Protein AF-A0A0U1S4P9-F1 (afdb_monomer_lite)

pLDDT: mean 73.18, std 16.24, range [38.31, 89.81]

Secondary structure (DSSP, 8-state):
--HHHHHHHHHHHHHHHT-----EEEPTTS-EEETTT-EEE-TTT--EEE--------------

Organism: Isometrus maculatus (NCBI:txid497827)

Foldseek 3Di:
DDPVVVVVVVVVVVVVVPPQPPFWDADPQRWTAGPNQRWIAHPVVRDIDRPHPPDDDDDDDDDD

Radius of gyration: 18.43 Å; chains: 1; bounding box: 39×41×39 Å

Structure (mmCIF, N/CA/C/O backbone):
data_AF-A0A0U1S4P9-F1
#
_entry.id   AF-A0A0U1S4P9-F1
#
loop_
_atom_site.group_PDB
_atom_site.id
_atom_site.type_symbol
_atom_site.label_atom_id
_atom_site.label_alt_id
_atom_site.label_comp_id
_atom_site.label_asym_id
_atom_site.label_entity_id
_atom_site.label_seq_id
_atom_site.pdbx_PDB_ins_code
_atom_site.Cartn_x
_atom_site.Cartn_y
_atom_site.Cartn_z
_atom_site.occupancy
_atom_site.B_iso_or_equiv
_atom_site.auth_seq_id
_atom_site.auth_comp_id
_atom_site.auth_asym_id
_atom_site.auth_atom_id
_atom_site.pdbx_PDB_model_num
ATOM 1 N N . MET A 1 1 ? -23.779 19.665 26.797 1.00 62.12 1 MET A N 1
ATOM 2 C CA . MET A 1 1 ? -23.364 19.544 25.381 1.00 62.12 1 MET A CA 1
ATOM 3 C C . MET A 1 1 ? -24.602 19.402 24.510 1.00 62.12 1 MET A C 1
ATOM 5 O O . MET A 1 1 ? -25.519 18.696 24.912 1.00 62.12 1 MET A O 1
ATOM 9 N N . SER A 1 2 ? -24.679 20.112 23.383 1.00 83.50 2 SER A N 1
ATOM 10 C CA . SER A 1 2 ? -25.849 20.060 22.496 1.00 83.50 2 SER A CA 1
ATOM 11 C C . SER A 1 2 ? -25.882 18.745 21.707 1.00 83.50 2 SER A C 1
ATOM 13 O O . SER A 1 2 ? -24.841 18.186 21.370 1.00 83.50 2 SER A O 1
ATOM 15 N N . LYS A 1 3 ? -27.082 18.247 21.384 1.00 81.19 3 LYS A N 1
ATOM 16 C CA . LYS A 1 3 ? -27.260 17.010 20.596 1.00 81.19 3 LYS A CA 1
ATOM 17 C C . LYS A 1 3 ? -26.566 17.090 19.226 1.00 81.19 3 LYS A C 1
ATOM 19 O O . LYS A 1 3 ? -26.006 16.102 18.770 1.00 81.19 3 LYS A O 1
ATOM 24 N N . LEU A 1 4 ? -26.538 18.282 18.623 1.00 86.75 4 LEU A N 1
ATOM 25 C CA . LEU A 1 4 ? -25.839 18.560 17.363 1.00 86.75 4 LEU A CA 1
ATOM 26 C C . LEU A 1 4 ? -24.325 18.336 17.461 1.00 86.75 4 LEU A C 1
ATOM 28 O O . LEU A 1 4 ? -23.729 17.787 16.541 1.00 86.75 4 LEU A O 1
ATOM 32 N N . PHE A 1 5 ? -23.711 18.709 18.585 1.00 86.94 5 PHE A N 1
ATOM 33 C CA . PHE A 1 5 ? -22.281 18.506 18.802 1.00 86.94 5 PHE A CA 1
ATOM 34 C C . PHE A 1 5 ? -21.928 17.015 18.875 1.00 86.94 5 PHE A C 1
ATOM 36 O O . PHE A 1 5 ? -20.953 16.578 18.275 1.00 86.94 5 PHE A O 1
ATOM 43 N N . VAL A 1 6 ? -22.766 16.215 19.540 1.00 88.62 6 VAL A N 1
ATOM 44 C CA . VAL A 1 6 ? -22.574 14.759 19.634 1.00 88.62 6 VAL A CA 1
ATOM 45 C C . VAL A 1 6 ? -22.695 14.096 18.258 1.00 88.62 6 VAL A C 1
ATOM 47 O O . VAL A 1 6 ? -21.849 13.282 17.899 1.00 88.62 6 VAL A O 1
ATOM 50 N N . PHE A 1 7 ? -23.689 14.488 17.454 1.00 87.56 7 PHE A N 1
ATOM 51 C CA . PHE A 1 7 ? -23.835 13.986 16.083 1.00 87.56 7 PHE A CA 1
ATOM 52 C C . PHE A 1 7 ? -22.645 14.344 15.188 1.00 87.56 7 PHE A C 1
ATOM 54 O O . PHE A 1 7 ? -22.183 13.495 14.431 1.00 87.56 7 PHE A O 1
ATOM 61 N N . LEU A 1 8 ? -22.121 15.567 15.301 1.00 89.81 8 LEU A N 1
ATOM 62 C CA . LEU A 1 8 ? -20.953 16.006 14.536 1.00 89.81 8 LEU A CA 1
ATOM 63 C C . LEU A 1 8 ? -19.708 15.174 14.875 1.00 89.81 8 LEU A C 1
ATOM 65 O O . LEU A 1 8 ? -18.982 14.752 13.979 1.00 89.81 8 LEU A O 1
ATOM 69 N N . VAL A 1 9 ? -19.482 14.905 16.163 1.00 88.12 9 VAL A N 1
ATOM 70 C CA . VAL A 1 9 ? -18.346 14.095 16.624 1.00 88.12 9 VAL A CA 1
ATOM 71 C C . VAL A 1 9 ? -18.468 12.652 16.135 1.00 88.12 9 VAL A C 1
ATOM 73 O O . VAL A 1 9 ? -17.496 12.100 15.627 1.00 88.12 9 VAL A O 1
ATOM 76 N N . ILE A 1 10 ? -19.658 12.052 16.216 1.00 86.12 10 ILE A N 1
ATOM 77 C CA . ILE A 1 10 ? -19.891 10.687 15.718 1.00 86.12 10 ILE A CA 1
ATOM 78 C C . ILE A 1 10 ? -19.681 10.617 14.199 1.00 86.12 10 ILE A C 1
ATOM 80 O O . ILE A 1 10 ? -19.019 9.699 13.720 1.00 86.12 10 ILE A O 1
ATOM 84 N N . ALA A 1 11 ? -20.185 11.597 13.445 1.00 85.00 11 ALA A N 1
ATOM 85 C CA . ALA A 1 11 ? -20.010 11.656 11.995 1.00 85.00 11 ALA A CA 1
ATOM 86 C C . ALA A 1 11 ? -18.532 11.801 11.586 1.00 85.00 11 ALA A C 1
ATOM 88 O O . ALA A 1 11 ? -18.096 11.167 10.628 1.00 85.00 11 ALA A O 1
ATOM 89 N N . LEU A 1 12 ? -17.750 12.585 12.334 1.00 85.06 12 LEU A N 1
ATOM 90 C CA . LEU A 1 12 ? -16.313 12.749 12.106 1.00 85.06 12 LEU A CA 1
ATOM 91 C C . LEU A 1 12 ? -15.522 11.468 12.417 1.00 85.06 12 LEU A C 1
ATOM 93 O O . LEU A 1 12 ? -14.631 11.086 11.667 1.00 85.06 12 LEU A O 1
ATOM 97 N N . VAL A 1 13 ? -15.847 10.777 13.509 1.00 81.56 13 VAL A N 1
ATOM 98 C CA . VAL A 1 13 ? -15.181 9.510 13.863 1.00 81.56 13 VAL A CA 1
ATOM 99 C C . VAL A 1 13 ? -15.516 8.411 12.844 1.00 81.56 13 VAL A C 1
ATOM 101 O O . VAL A 1 13 ? -14.648 7.623 12.457 1.00 81.56 13 VAL A O 1
ATOM 104 N N . ALA A 1 14 ? -16.753 8.388 12.344 1.00 77.50 14 ALA A N 1
ATOM 105 C CA . ALA A 1 14 ? -17.173 7.463 11.296 1.00 77.50 14 ALA A CA 1
ATOM 106 C C . ALA A 1 14 ? -16.469 7.722 9.949 1.00 77.50 14 ALA A C 1
ATOM 108 O O . ALA A 1 14 ? -16.165 6.772 9.235 1.00 77.50 14 ALA A O 1
ATOM 109 N N . SER A 1 15 ? -16.156 8.975 9.599 1.00 72.19 15 SER A N 1
ATOM 110 C CA . SER A 1 15 ? -15.460 9.276 8.340 1.00 72.19 15 SER A CA 1
ATOM 111 C C . SER A 1 15 ? -13.969 8.928 8.375 1.00 72.19 15 SER A C 1
ATOM 113 O O . SER A 1 15 ? -13.432 8.465 7.372 1.00 72.19 15 SER A O 1
ATOM 115 N N . VAL A 1 16 ? -13.305 9.076 9.525 1.00 67.00 16 VAL A N 1
ATOM 116 C CA . VAL A 1 16 ? -11.880 8.721 9.684 1.00 67.00 16 VAL A CA 1
ATOM 117 C C . VAL A 1 16 ? -11.658 7.206 9.632 1.00 67.00 16 VAL A C 1
ATOM 119 O O . VAL A 1 16 ? -10.669 6.749 9.067 1.00 67.00 16 VAL A O 1
ATOM 122 N N . SER A 1 17 ? -12.590 6.415 10.170 1.00 62.94 17 SER A N 1
ATOM 123 C CA . SER A 1 17 ? -12.520 4.943 10.122 1.00 62.94 17 SER A CA 1
ATOM 124 C C . SER A 1 17 ? -12.815 4.351 8.740 1.00 62.94 17 SER A C 1
ATOM 126 O O . SER A 1 17 ? -12.507 3.187 8.496 1.00 62.94 17 SER A O 1
ATOM 128 N N . ALA A 1 18 ? -13.368 5.150 7.826 1.00 60.09 18 ALA A N 1
ATOM 129 C CA . ALA A 1 18 ? -13.669 4.749 6.458 1.00 60.09 18 ALA A CA 1
ATOM 130 C C . ALA A 1 18 ? -12.557 5.098 5.456 1.00 60.09 18 ALA A C 1
ATOM 132 O O . ALA A 1 18 ? -12.770 4.920 4.261 1.00 60.09 18 ALA A O 1
ATOM 133 N N . ILE A 1 19 ? -11.397 5.603 5.897 1.00 56.84 19 ILE A N 1
ATOM 134 C CA . ILE A 1 19 ? -10.252 5.826 5.007 1.00 56.84 19 ILE A CA 1
ATOM 135 C C . ILE A 1 19 ? -9.636 4.448 4.716 1.00 56.84 19 ILE A C 1
ATOM 137 O O . ILE A 1 19 ? -8.965 3.906 5.599 1.00 56.84 19 ILE A O 1
ATOM 141 N N . PRO A 1 20 ? -9.844 3.840 3.528 1.00 57.66 20 PRO A N 1
ATOM 142 C CA . PRO A 1 20 ? -9.064 2.666 3.169 1.00 57.66 20 PRO A CA 1
ATOM 143 C C . PRO A 1 20 ? -7.595 3.086 3.200 1.00 57.66 20 PRO A C 1
ATOM 145 O O . PRO A 1 20 ? -7.259 4.158 2.689 1.00 57.66 20 PRO A O 1
ATOM 148 N N . TYR A 1 21 ? -6.735 2.276 3.826 1.00 59.47 21 TYR A N 1
ATOM 149 C CA . TYR A 1 21 ? -5.285 2.456 3.748 1.00 59.47 21 TYR A CA 1
ATOM 150 C C . TYR A 1 21 ? -4.936 2.787 2.296 1.00 59.47 21 TYR A C 1
ATOM 152 O O . TYR A 1 21 ? -5.298 2.034 1.392 1.00 59.47 21 TYR A O 1
ATOM 160 N N . LEU A 1 22 ? -4.374 3.981 2.083 1.00 63.44 22 LEU A N 1
ATOM 161 C CA . LEU A 1 22 ? -4.248 4.621 0.775 1.00 63.44 22 LEU A CA 1
ATOM 162 C C . LEU A 1 22 ? -3.209 3.881 -0.080 1.00 63.44 22 LEU A C 1
ATOM 164 O O . LEU A 1 22 ? -2.082 4.335 -0.250 1.00 63.44 22 LEU A O 1
ATOM 168 N N . GLY A 1 23 ? -3.618 2.728 -0.605 1.00 74.25 23 GLY A N 1
ATOM 169 C CA . GLY A 1 23 ? -2.941 1.931 -1.613 1.00 74.25 23 GLY A CA 1
ATOM 170 C C . GLY A 1 23 ? -1.495 1.570 -1.293 1.00 74.25 23 GLY A C 1
ATOM 171 O O . GLY A 1 23 ? -1.130 1.191 -0.183 1.00 74.25 23 GLY A O 1
ATOM 172 N N . GLY A 1 24 ? -0.678 1.671 -2.330 1.00 80.75 24 GLY A N 1
ATOM 173 C CA . GLY A 1 24 ? 0.692 1.205 -2.381 1.00 80.75 24 GLY A CA 1
ATOM 174 C C . GLY A 1 24 ? 1.570 2.149 -3.191 1.00 80.75 24 GLY A C 1
ATOM 175 O O 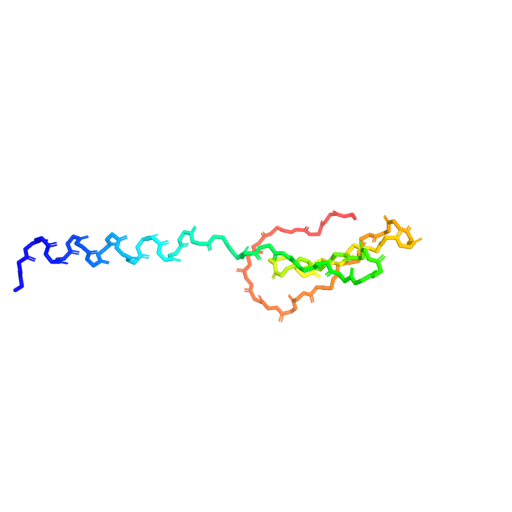. GLY A 1 24 ? 1.063 3.012 -3.912 1.00 80.75 24 GLY A O 1
ATOM 176 N N . ALA A 1 25 ? 2.885 1.992 -3.094 1.00 86.75 25 ALA A N 1
ATOM 177 C CA . ALA A 1 25 ? 3.851 2.802 -3.829 1.00 86.75 25 ALA A CA 1
ATOM 178 C C . ALA A 1 25 ? 4.413 2.047 -5.033 1.00 86.75 25 ALA A C 1
ATOM 180 O O . ALA A 1 25 ? 4.729 0.863 -4.934 1.00 86.75 25 ALA A O 1
ATOM 181 N N . LYS A 1 26 ? 4.589 2.750 -6.159 1.00 89.31 26 LYS A N 1
ATOM 182 C CA . LYS A 1 26 ? 5.433 2.265 -7.256 1.00 89.31 26 LYS A CA 1
ATOM 183 C C . LYS A 1 26 ? 6.849 2.800 -7.120 1.00 89.31 26 LYS A C 1
ATOM 185 O O . LYS A 1 26 ? 7.030 3.982 -6.834 1.00 89.31 26 LYS A O 1
ATOM 190 N N . ASP A 1 27 ? 7.836 1.950 -7.369 1.00 87.75 27 ASP A N 1
ATOM 191 C CA . ASP A 1 27 ? 9.226 2.378 -7.503 1.00 87.75 27 ASP A CA 1
ATOM 192 C C . ASP A 1 27 ? 9.578 2.758 -8.954 1.00 87.75 27 ASP A C 1
ATOM 194 O O . ASP A 1 27 ? 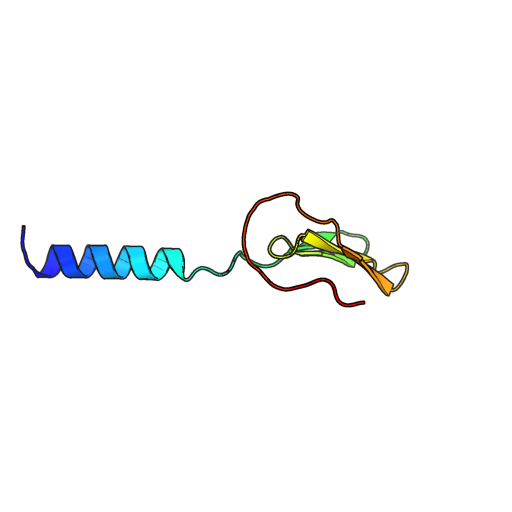8.803 2.547 -9.891 1.00 87.75 27 ASP A O 1
ATOM 198 N N . HIS A 1 28 ? 10.771 3.330 -9.143 1.00 86.81 28 HIS A N 1
ATOM 199 C CA . HIS A 1 28 ? 11.284 3.753 -10.453 1.00 86.81 28 HIS A CA 1
ATOM 200 C C . HIS A 1 28 ? 11.488 2.595 -11.440 1.00 86.81 28 HIS A C 1
ATOM 202 O O . HIS A 1 28 ? 11.584 2.826 -12.642 1.00 86.81 28 HIS A O 1
ATOM 208 N N . LEU A 1 29 ? 11.563 1.358 -10.946 1.00 88.06 29 LEU A N 1
ATOM 209 C CA . LEU A 1 29 ? 11.664 0.158 -11.772 1.00 88.06 29 LEU A CA 1
ATOM 210 C C . LEU A 1 29 ? 10.273 -0.347 -12.188 1.00 88.06 29 LEU A C 1
ATOM 212 O O . LEU A 1 29 ? 10.166 -1.274 -12.987 1.00 88.06 29 LEU A O 1
ATOM 216 N N . GLY A 1 30 ? 9.201 0.271 -11.688 1.00 85.81 30 GLY A N 1
ATOM 217 C CA . GLY A 1 30 ? 7.819 -0.084 -11.980 1.00 85.81 30 GLY A CA 1
ATOM 218 C C . GLY A 1 30 ? 7.267 -1.198 -11.094 1.00 85.81 30 GLY A C 1
ATOM 219 O O . GLY A 1 30 ? 6.153 -1.659 -11.356 1.00 85.81 30 GLY A O 1
ATOM 220 N N . ASN A 1 31 ? 7.998 -1.625 -10.060 1.00 88.62 31 ASN A N 1
ATOM 221 C CA . ASN A 1 31 ? 7.462 -2.551 -9.066 1.00 88.62 31 ASN A CA 1
ATOM 222 C C . ASN A 1 31 ? 6.461 -1.814 -8.168 1.00 88.62 31 ASN A C 1
ATOM 224 O O . ASN A 1 31 ? 6.562 -0.601 -7.996 1.00 88.62 31 ASN A O 1
ATOM 228 N N . TYR A 1 32 ? 5.503 -2.534 -7.591 1.00 88.88 32 TYR A N 1
ATOM 229 C CA . TYR A 1 32 ? 4.455 -1.977 -6.734 1.00 88.88 32 TYR A CA 1
ATOM 230 C C . TYR A 1 32 ? 4.457 -2.645 -5.364 1.00 88.88 32 TYR A C 1
ATOM 232 O O . TYR A 1 32 ? 4.458 -3.868 -5.288 1.00 88.88 32 TYR A O 1
ATOM 240 N N . TYR A 1 33 ? 4.420 -1.859 -4.294 1.00 87.25 33 TYR A N 1
ATOM 241 C CA . TYR A 1 33 ? 4.286 -2.342 -2.925 1.00 87.25 33 TYR A CA 1
ATOM 242 C C . TYR A 1 33 ? 2.956 -1.886 -2.333 1.00 87.25 33 TYR A C 1
ATOM 244 O O . TYR A 1 33 ? 2.762 -0.686 -2.166 1.00 87.25 33 TYR A O 1
ATOM 252 N N . ASP A 1 34 ? 2.070 -2.818 -2.002 1.00 83.69 34 ASP A N 1
ATOM 253 C CA . ASP A 1 34 ? 0.764 -2.557 -1.402 1.00 83.69 34 ASP A CA 1
ATOM 254 C C . ASP A 1 34 ? 0.857 -2.510 0.131 1.00 83.69 34 ASP A C 1
ATOM 256 O O . ASP A 1 34 ? 1.154 -3.516 0.780 1.00 83.69 34 ASP A O 1
ATOM 260 N N . TYR A 1 35 ? 0.590 -1.343 0.728 1.00 78.62 35 TYR A N 1
ATOM 261 C CA . TYR A 1 35 ? 0.707 -1.155 2.179 1.00 78.62 35 TYR A CA 1
ATOM 262 C C . TYR A 1 35 ? -0.433 -1.811 2.968 1.00 78.62 35 TYR A C 1
ATOM 264 O O . TYR A 1 35 ? -0.298 -1.998 4.176 1.00 78.62 35 TYR A O 1
ATOM 272 N N . ALA A 1 36 ? -1.549 -2.147 2.315 1.00 75.31 36 ALA A N 1
ATOM 273 C CA . ALA A 1 36 ? -2.703 -2.759 2.966 1.00 75.31 36 ALA A CA 1
ATOM 274 C C . ALA A 1 36 ? -2.515 -4.270 3.176 1.00 75.31 36 ALA A C 1
ATOM 276 O O . ALA A 1 36 ? -2.910 -4.811 4.206 1.00 75.31 36 ALA A O 1
ATOM 277 N N . THR A 1 37 ? -1.905 -4.948 2.206 1.00 75.06 37 THR A N 1
ATOM 278 C CA . THR A 1 37 ? -1.723 -6.407 2.186 1.00 75.06 37 THR A CA 1
ATOM 279 C C . THR A 1 37 ? -0.283 -6.839 2.454 1.00 75.06 37 THR A C 1
ATOM 281 O O . THR A 1 37 ? -0.047 -8.006 2.757 1.00 75.06 37 THR A O 1
ATOM 284 N N . GLY A 1 38 ? 0.688 -5.926 2.346 1.00 76.88 38 GLY A N 1
ATOM 285 C CA . GLY A 1 38 ? 2.114 -6.256 2.408 1.00 76.88 38 GLY A CA 1
ATOM 286 C C . GLY A 1 38 ? 2.629 -6.966 1.149 1.00 76.88 38 GLY A C 1
ATOM 287 O O . GLY A 1 38 ? 3.712 -7.557 1.165 1.00 76.88 38 GLY A O 1
ATOM 288 N N . GLN A 1 39 ? 1.864 -6.936 0.055 1.00 84.88 39 GLN A N 1
ATOM 289 C CA . GLN A 1 39 ? 2.238 -7.559 -1.211 1.00 84.88 39 GLN A CA 1
ATOM 290 C C . GLN A 1 39 ? 3.187 -6.675 -2.021 1.00 84.88 39 GLN A C 1
ATOM 292 O O . GLN A 1 39 ? 3.027 -5.462 -2.111 1.00 84.88 39 GLN A O 1
ATOM 297 N N . TYR A 1 40 ? 4.153 -7.308 -2.676 1.00 85.94 40 TYR A N 1
ATOM 298 C CA . TYR A 1 40 ? 5.098 -6.682 -3.588 1.00 85.94 40 TYR A CA 1
ATOM 299 C C . TYR A 1 40 ? 4.975 -7.307 -4.979 1.00 85.94 40 TYR A C 1
ATOM 301 O O . TYR A 1 40 ? 5.199 -8.499 -5.142 1.00 85.94 40 TYR A O 1
ATOM 309 N N . SER A 1 41 ? 4.640 -6.526 -5.999 1.00 87.38 41 SER A N 1
ATOM 310 C CA . SER A 1 41 ? 4.583 -6.963 -7.396 1.00 87.38 41 SER A CA 1
ATOM 311 C C . SER A 1 41 ? 5.809 -6.473 -8.155 1.00 87.38 41 SER A C 1
ATOM 313 O O . SER A 1 41 ? 6.065 -5.269 -8.184 1.00 87.38 41 SER A O 1
ATOM 315 N N . SER A 1 42 ? 6.560 -7.384 -8.778 1.00 86.94 42 SER A N 1
ATOM 316 C CA . SER A 1 42 ? 7.746 -7.037 -9.559 1.00 86.94 42 SER A CA 1
ATOM 317 C C . SER A 1 42 ? 7.432 -6.889 -11.044 1.00 86.94 42 SER A C 1
ATOM 319 O O . SER A 1 42 ? 6.939 -7.820 -11.682 1.00 86.94 42 SER A O 1
ATOM 321 N N . SER A 1 43 ? 7.799 -5.747 -11.622 1.00 86.44 43 SER A N 1
ATOM 322 C CA . SER A 1 43 ? 7.707 -5.496 -13.065 1.00 86.44 43 SER A CA 1
ATOM 323 C C . SER A 1 43 ? 8.695 -6.344 -13.869 1.00 86.44 43 SER A C 1
ATOM 325 O O . SER A 1 43 ? 8.406 -6.705 -15.006 1.00 86.44 43 SER A O 1
ATOM 327 N N . LEU A 1 44 ? 9.845 -6.684 -13.276 1.00 85.06 44 LEU A N 1
ATOM 328 C CA . LEU A 1 44 ? 10.913 -7.435 -13.937 1.00 85.06 44 LEU A CA 1
ATOM 329 C C . LEU A 1 44 ? 10.563 -8.916 -14.099 1.00 85.06 44 LEU A C 1
ATOM 331 O O . LEU A 1 44 ? 10.860 -9.515 -15.129 1.00 85.06 44 LEU A O 1
ATOM 335 N N . THR A 1 45 ? 9.961 -9.521 -13.075 1.00 86.00 45 THR A N 1
ATOM 336 C CA . THR A 1 45 ? 9.634 -10.956 -13.080 1.00 86.00 45 THR A CA 1
ATOM 337 C C .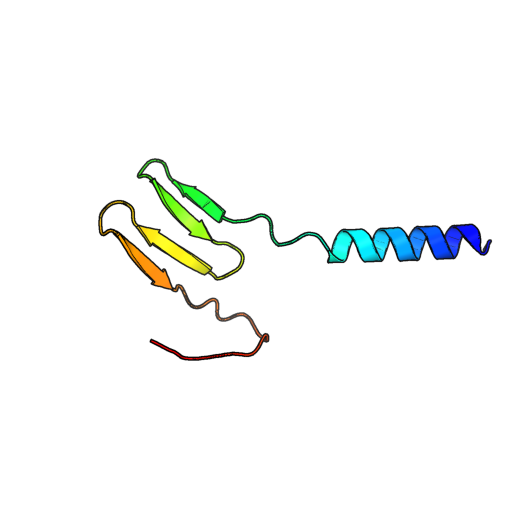 THR A 1 45 ? 8.156 -11.233 -13.336 1.00 86.00 45 THR A C 1
ATOM 339 O O . THR A 1 45 ? 7.790 -12.387 -13.558 1.00 86.00 45 THR A O 1
A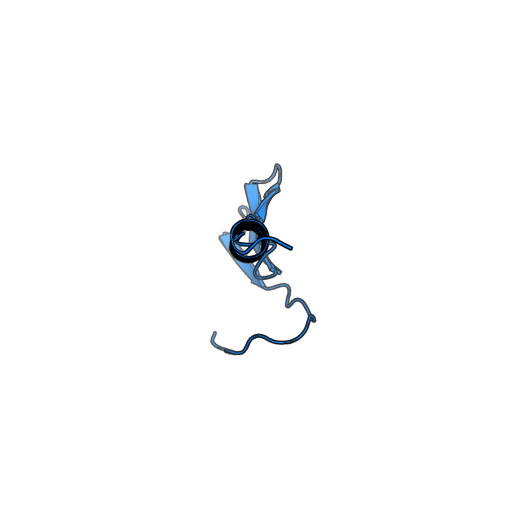TOM 342 N N . GLY A 1 46 ? 7.300 -10.207 -13.271 1.00 84.50 46 GLY A N 1
ATOM 343 C CA . GLY A 1 46 ? 5.842 -10.337 -13.322 1.00 84.50 46 GLY A CA 1
ATOM 344 C C . GLY A 1 46 ? 5.246 -11.062 -12.111 1.00 84.50 46 GLY A C 1
ATOM 345 O O . GLY A 1 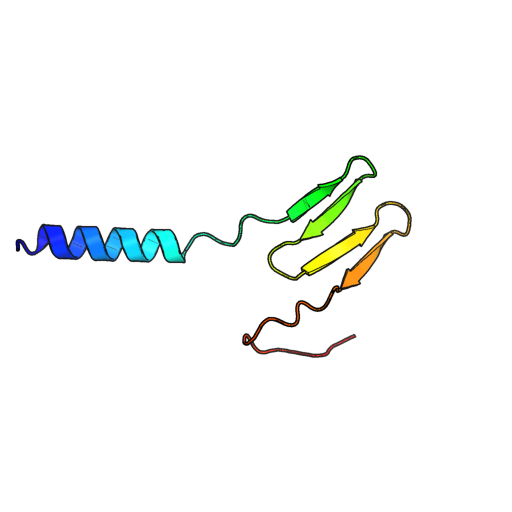46 ? 4.068 -11.410 -12.124 1.00 84.50 46 GLY A O 1
ATOM 346 N N . ARG A 1 47 ? 6.053 -11.343 -11.079 1.00 84.25 47 ARG A N 1
ATOM 347 C CA . ARG A 1 47 ? 5.632 -12.112 -9.904 1.00 84.25 47 ARG A CA 1
ATOM 348 C C . ARG A 1 47 ? 5.168 -11.198 -8.782 1.00 84.25 47 ARG A C 1
ATOM 350 O O . ARG A 1 47 ? 5.730 -10.123 -8.574 1.00 84.25 47 ARG A O 1
ATOM 357 N N . VAL A 1 48 ? 4.196 -11.690 -8.019 1.00 84.00 48 VAL A N 1
ATOM 358 C CA . VAL A 1 48 ? 3.765 -11.096 -6.753 1.00 84.00 48 VAL A CA 1
ATOM 359 C C . VAL A 1 48 ? 4.384 -11.889 -5.607 1.00 84.00 48 VAL A C 1
ATOM 361 O O . VAL A 1 48 ? 4.305 -13.114 -5.561 1.00 84.00 48 VAL A O 1
ATOM 364 N N . TYR A 1 49 ? 5.022 -11.175 -4.693 1.00 82.94 49 TYR A N 1
ATOM 365 C CA . TYR A 1 49 ? 5.671 -11.679 -3.498 1.00 82.94 49 TYR A CA 1
ATOM 366 C C . TYR A 1 49 ? 4.884 -11.170 -2.302 1.00 82.94 49 TYR A C 1
ATOM 368 O O . TYR A 1 49 ? 4.775 -9.965 -2.086 1.00 82.94 49 TYR A O 1
ATOM 376 N N . ASN A 1 50 ? 4.326 -12.081 -1.517 1.00 76.00 50 ASN A N 1
ATOM 377 C CA . ASN A 1 50 ? 3.635 -11.702 -0.298 1.00 76.00 50 ASN A CA 1
ATOM 378 C C . ASN A 1 50 ? 4.667 -11.561 0.823 1.00 76.00 50 ASN A C 1
ATOM 380 O O . ASN A 1 50 ? 5.216 -12.566 1.282 1.00 76.00 50 ASN A O 1
ATOM 384 N N . HIS A 1 51 ? 4.960 -10.335 1.260 1.00 61.16 51 HIS A N 1
ATOM 385 C CA . HIS A 1 51 ? 5.721 -10.154 2.487 1.00 61.16 51 HIS A CA 1
ATOM 386 C C . HIS A 1 51 ? 4.714 -10.213 3.628 1.00 61.16 51 HIS A C 1
ATOM 388 O O . HIS A 1 51 ? 4.090 -9.210 3.959 1.00 61.16 51 HIS A O 1
ATOM 394 N N . GLY A 1 52 ? 4.496 -11.418 4.163 1.00 54.50 52 GLY A N 1
ATOM 395 C CA . GLY A 1 52 ? 3.568 -11.639 5.266 1.00 54.50 52 GLY A CA 1
ATOM 396 C C . GLY A 1 52 ? 3.884 -10.683 6.411 1.00 54.50 52 GLY A C 1
ATOM 397 O O . GLY A 1 52 ? 4.8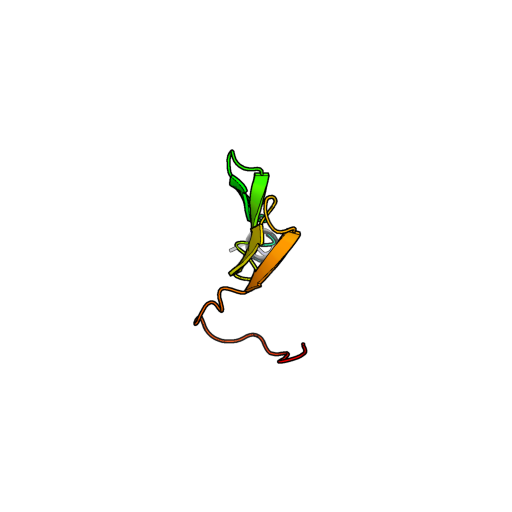43 -10.889 7.153 1.00 54.50 52 GLY A O 1
ATOM 398 N N . TYR A 1 53 ? 3.097 -9.616 6.529 1.00 52.06 53 TYR A N 1
ATOM 399 C CA . TYR A 1 53 ? 3.168 -8.712 7.659 1.00 52.06 53 TYR A CA 1
ATOM 400 C C . TYR A 1 53 ? 2.727 -9.521 8.879 1.00 52.06 53 TYR A C 1
ATOM 402 O O . TYR A 1 53 ? 1.551 -9.842 9.048 1.00 52.06 53 TYR A O 1
ATOM 410 N N . TYR A 1 54 ? 3.687 -9.900 9.722 1.00 49.81 54 TYR A N 1
ATOM 411 C CA . TYR A 1 54 ? 3.426 -10.443 11.051 1.00 49.81 54 TYR A CA 1
ATOM 412 C C . TYR A 1 54 ? 2.843 -9.319 11.918 1.00 49.81 54 TYR A C 1
ATOM 414 O O . TYR A 1 54 ? 3.546 -8.665 12.681 1.00 49.81 54 TYR A O 1
ATOM 422 N N . GLY A 1 55 ? 1.552 -9.044 11.742 1.00 45.44 55 GLY A N 1
ATOM 423 C CA . GLY A 1 55 ? 0.853 -7.922 12.361 1.00 45.44 55 GLY A CA 1
ATOM 424 C C . GLY A 1 55 ? -0.635 -8.208 12.512 1.00 45.44 55 GLY A C 1
ATOM 425 O O . GLY A 1 55 ? -1.448 -7.588 11.851 1.00 45.44 55 GLY A O 1
ATOM 426 N N . HIS A 1 56 ? -0.947 -9.190 13.361 1.00 47.09 56 HIS A N 1
ATOM 427 C CA . HIS A 1 56 ? -2.199 -9.377 14.106 1.00 47.09 56 HIS A CA 1
ATOM 428 C C . HIS A 1 56 ? -3.552 -9.021 13.432 1.00 47.09 56 HIS A C 1
ATOM 430 O O . HIS A 1 56 ? -3.964 -7.869 13.376 1.00 47.09 56 HIS A O 1
ATOM 436 N N . ASN A 1 57 ? -4.325 -10.090 13.185 1.00 48.44 57 ASN A N 1
ATOM 437 C CA . ASN A 1 57 ? -5.794 -10.169 13.223 1.00 48.44 57 ASN A CA 1
ATOM 438 C C . ASN A 1 57 ? -6.601 -9.470 12.125 1.00 48.44 57 ASN A C 1
ATOM 440 O O . ASN A 1 57 ? -7.308 -8.536 12.454 1.00 48.44 57 ASN A O 1
ATOM 444 N N . TYR A 1 58 ? -6.680 -10.038 10.918 1.00 41.81 58 TYR A N 1
ATOM 445 C CA . TYR A 1 58 ? -7.980 -10.249 10.258 1.00 41.81 58 TYR A CA 1
ATOM 446 C C . TYR A 1 58 ? -7.924 -11.562 9.472 1.00 41.81 58 TYR A C 1
ATOM 448 O O . TYR A 1 58 ? -6.956 -11.845 8.773 1.00 41.81 58 TYR A O 1
ATOM 456 N N . GLY A 1 59 ? -8.913 -12.422 9.718 1.00 45.59 59 GLY A N 1
ATOM 457 C CA . GLY A 1 59 ? -8.955 -13.793 9.230 1.00 45.59 59 GLY A CA 1
ATOM 458 C C . GLY A 1 59 ? -9.066 -13.929 7.711 1.00 45.59 59 GLY A C 1
ATOM 459 O O . GLY A 1 59 ? -9.408 -12.985 7.008 1.00 45.59 59 GLY A O 1
ATOM 460 N N . HIS A 1 60 ? -8.878 -15.181 7.283 1.00 41.62 60 HIS A N 1
ATOM 461 C CA . HIS A 1 60 ? -8.875 -15.700 5.910 1.00 41.62 60 HIS A CA 1
ATOM 462 C C . HIS A 1 60 ? -7.610 -15.316 5.133 1.00 41.62 60 HIS A C 1
ATOM 464 O O . HIS A 1 60 ? -7.394 -14.171 4.786 1.00 41.62 60 HIS A O 1
ATOM 470 N N . GLY A 1 61 ? -6.711 -16.222 4.784 1.00 38.31 61 GLY A N 1
ATOM 471 C CA . GLY A 1 61 ? -6.806 -17.665 4.664 1.00 38.31 61 GLY A CA 1
ATOM 472 C C . GLY A 1 61 ? -5.694 -18.057 3.699 1.00 38.31 61 GLY A C 1
ATOM 473 O O . GLY A 1 61 ? -5.550 -17.454 2.641 1.00 38.31 61 GLY A O 1
ATOM 474 N N . LEU A 1 62 ? -4.884 -19.026 4.107 1.00 59.16 62 LEU A N 1
ATOM 475 C CA . LEU A 1 62 ? -3.960 -19.754 3.249 1.00 59.16 62 LEU A CA 1
ATOM 476 C C . LEU A 1 62 ? -4.692 -20.250 2.004 1.00 59.16 62 LEU A C 1
ATOM 478 O O . LEU A 1 62 ? -5.418 -21.213 2.175 1.00 59.16 62 LEU A O 1
ATOM 482 N N . TYR A 1 63 ? -4.497 -19.693 0.806 1.00 39.06 63 TYR A N 1
ATOM 483 C CA . TYR A 1 63 ? -4.841 -20.387 -0.444 1.00 39.06 63 TYR A CA 1
ATOM 484 C C . TYR A 1 63 ? -3.990 -19.872 -1.620 1.00 39.06 63 TYR A C 1
ATOM 486 O O . TYR A 1 63 ? -4.322 -18.852 -2.214 1.00 39.06 63 TYR A O 1
ATOM 494 N N . TRP A 1 64 ? -2.966 -20.684 -1.928 1.00 41.84 64 TRP A N 1
ATOM 495 C CA . TRP A 1 64 ? -2.213 -20.857 -3.189 1.00 41.84 64 TRP A CA 1
ATOM 496 C C . TRP A 1 64 ? -1.223 -19.771 -3.624 1.00 41.84 64 TRP A C 1
ATOM 498 O O . TRP A 1 64 ? -1.644 -18.672 -4.037 1.00 41.84 64 TRP A O 1
#

Sequence (64 aa):
MSKLFVFLVIALVASVSAIPYLGGAKDHLGNYYDYATGQYSSSLTGRVYNHGYYGHNYGHGLYW